Protein AF-A0A9E2MQ10-F1 (afdb_monomer_lite)

Radius of gyration: 10.82 Å; chains: 1; bounding box: 30×17×23 Å

Sequence (56 aa):
MQTTPPLDYQELRSISPQAARQAILQILQANHGKVATTARMLNITRATVSVWATRL

pLDDT: mean 79.08, std 13.24, range [36.69, 90.56]

Structure (mmCIF, N/CA/C/O backbone):
data_AF-A0A9E2MQ10-F1
#
_entry.id   AF-A0A9E2MQ10-F1
#
loop_
_atom_site.group_PDB
_atom_site.id
_atom_site.type_symbol
_atom_site.label_atom_id
_atom_site.label_alt_id
_atom_site.label_comp_id
_atom_site.label_asym_id
_atom_site.label_entity_id
_atom_site.label_seq_id
_atom_site.pdbx_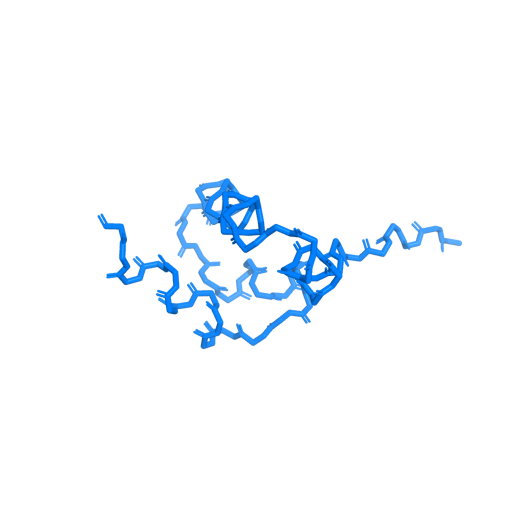PDB_ins_code
_atom_site.Cartn_x
_atom_site.Cartn_y
_atom_site.Cartn_z
_atom_site.occupancy
_atom_site.B_iso_or_equiv
_atom_site.auth_seq_id
_atom_site.auth_comp_id
_atom_site.auth_asym_id
_atom_site.auth_atom_id
_atom_site.pdbx_PDB_model_num
ATOM 1 N N . MET A 1 1 ? 20.703 -1.454 14.002 1.00 37.78 1 MET A N 1
ATOM 2 C CA . MET A 1 1 ? 20.058 -0.954 12.771 1.00 37.78 1 MET A CA 1
ATOM 3 C C . MET A 1 1 ? 18.582 -0.786 13.074 1.00 37.78 1 MET A C 1
ATOM 5 O O . MET A 1 1 ? 17.904 -1.785 13.262 1.00 37.78 1 MET A O 1
ATOM 9 N N . GLN A 1 2 ? 18.115 0.448 13.264 1.00 36.69 2 GLN A N 1
ATOM 10 C CA . GLN A 1 2 ? 16.697 0.713 13.510 1.00 36.69 2 GLN A CA 1
ATOM 11 C C . GLN A 1 2 ? 15.976 0.665 12.163 1.00 36.69 2 GLN A C 1
ATOM 13 O O . GLN A 1 2 ? 15.945 1.646 11.428 1.00 36.69 2 GLN A O 1
ATOM 18 N N . THR A 1 3 ? 15.449 -0.501 11.804 1.00 45.22 3 THR A N 1
ATOM 19 C CA . THR A 1 3 ? 14.417 -0.593 10.775 1.00 45.22 3 THR A CA 1
ATOM 20 C C . THR A 1 3 ? 13.167 0.027 11.379 1.00 45.22 3 THR A C 1
ATOM 22 O O . THR A 1 3 ? 12.484 -0.621 12.170 1.00 45.22 3 THR A O 1
ATOM 25 N N . THR A 1 4 ? 12.905 1.302 11.084 1.00 52.00 4 THR A N 1
ATOM 26 C CA . THR A 1 4 ? 11.581 1.898 11.285 1.00 52.00 4 THR A CA 1
ATOM 27 C C . THR A 1 4 ? 10.569 0.887 10.749 1.00 52.00 4 THR A C 1
ATOM 29 O O . THR A 1 4 ? 10.697 0.517 9.577 1.00 52.00 4 THR A O 1
ATOM 32 N N . PRO A 1 5 ? 9.660 0.343 11.580 1.00 54.06 5 PRO A N 1
ATOM 33 C CA . PRO A 1 5 ? 8.738 -0.671 11.103 1.00 54.06 5 PRO A CA 1
ATOM 34 C C . PRO A 1 5 ? 8.001 -0.076 9.899 1.00 54.06 5 PRO A C 1
ATOM 36 O O . PRO A 1 5 ? 7.551 1.074 9.989 1.00 54.06 5 PRO A O 1
ATOM 39 N N . PRO A 1 6 ? 7.962 -0.781 8.751 1.00 60.25 6 PRO A N 1
ATOM 40 C CA . PRO A 1 6 ? 7.176 -0.331 7.617 1.00 60.25 6 PRO A CA 1
ATOM 41 C C . PRO A 1 6 ? 5.776 -0.117 8.164 1.00 60.25 6 PRO A C 1
ATOM 43 O O . PRO A 1 6 ? 5.229 -1.033 8.768 1.00 60.25 6 PRO A O 1
ATOM 46 N N . LEU A 1 7 ? 5.292 1.121 8.067 1.00 63.00 7 LEU A N 1
ATOM 47 C CA . LEU A 1 7 ? 4.026 1.587 8.619 1.00 63.00 7 LEU A CA 1
ATOM 48 C C . LEU A 1 7 ? 2.991 0.454 8.546 1.00 63.00 7 LEU A C 1
ATOM 50 O O . LEU A 1 7 ? 2.590 0.087 7.439 1.00 63.00 7 LEU A O 1
ATOM 54 N N . ASP A 1 8 ? 2.663 -0.166 9.686 1.00 72.81 8 ASP A N 1
ATOM 55 C CA . ASP A 1 8 ? 1.994 -1.466 9.666 1.00 72.81 8 ASP A CA 1
ATOM 56 C C . ASP A 1 8 ? 0.575 -1.268 9.135 1.00 72.8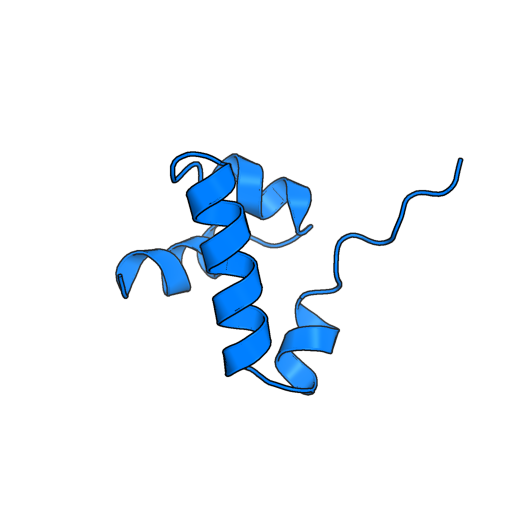1 8 ASP A C 1
ATOM 58 O O . ASP A 1 8 ? -0.299 -0.690 9.788 1.00 72.81 8 ASP A O 1
ATOM 62 N N . TYR A 1 9 ? 0.373 -1.638 7.870 1.00 72.56 9 TYR A N 1
ATOM 63 C CA . TYR A 1 9 ? -0.852 -1.318 7.148 1.00 72.56 9 TYR A CA 1
ATOM 64 C C . TYR A 1 9 ? -2.079 -1.894 7.856 1.00 72.56 9 TYR A C 1
ATOM 66 O O . TYR A 1 9 ? -3.151 -1.290 7.802 1.00 72.56 9 TYR A O 1
ATOM 74 N N . GLN A 1 10 ? -1.928 -3.047 8.514 1.00 75.38 10 GLN A N 1
ATOM 75 C CA . GLN A 1 10 ? -3.003 -3.674 9.273 1.00 75.38 10 GLN A CA 1
ATOM 76 C C . GLN A 1 10 ? -3.407 -2.826 10.479 1.00 75.38 10 GLN A C 1
ATOM 78 O O . GLN A 1 10 ? -4.598 -2.558 10.637 1.00 75.38 10 GLN A O 1
ATOM 83 N N . GLU A 1 11 ? -2.441 -2.324 11.247 1.00 76.88 11 GLU A N 1
ATOM 84 C CA . GLU A 1 11 ? -2.690 -1.430 12.383 1.00 76.88 11 GLU A CA 1
ATOM 85 C C . GLU A 1 11 ? -3.355 -0.128 11.923 1.00 76.88 11 GLU A C 1
ATOM 87 O O . GLU A 1 11 ? -4.414 0.257 12.424 1.00 76.88 11 GLU A O 1
ATOM 92 N N . LEU A 1 12 ? -2.808 0.515 10.884 1.00 76.62 12 LEU A N 1
ATOM 93 C CA . LEU A 1 12 ? -3.381 1.758 10.360 1.00 76.62 12 LEU A CA 1
ATOM 94 C C . LEU A 1 12 ? -4.800 1.563 9.820 1.00 76.62 12 LEU A C 1
ATOM 96 O O . LEU A 1 12 ? -5.662 2.422 10.009 1.00 76.62 12 LEU A O 1
ATOM 100 N N . ARG A 1 13 ? -5.052 0.441 9.136 1.00 81.56 13 ARG A N 1
ATOM 101 C CA . ARG A 1 13 ? -6.375 0.093 8.605 1.00 81.56 13 ARG A CA 1
ATOM 102 C C . ARG A 1 13 ? -7.375 -0.188 9.721 1.00 81.56 13 ARG A C 1
ATOM 104 O O . ARG A 1 13 ? -8.544 0.150 9.545 1.00 81.56 13 ARG A O 1
ATOM 111 N N . SER A 1 14 ? -6.925 -0.806 10.811 1.00 82.62 14 SER A N 1
ATOM 112 C CA . SER A 1 14 ? -7.745 -1.096 11.988 1.00 82.62 14 SER A CA 1
ATOM 113 C C . SER A 1 14 ? -8.205 0.194 12.676 1.00 82.62 14 SER A C 1
ATOM 115 O O . SER A 1 14 ? -9.370 0.317 13.041 1.00 82.62 14 SER A O 1
ATOM 117 N N . ILE A 1 15 ? -7.322 1.198 12.761 1.00 83.94 15 ILE A N 1
ATOM 118 C CA . ILE A 1 15 ? -7.627 2.508 13.357 1.00 83.94 15 ILE A CA 1
ATOM 119 C C . ILE A 1 15 ? -8.507 3.356 12.430 1.00 83.94 15 ILE A C 1
ATOM 121 O O . ILE A 1 15 ? -9.545 3.874 12.837 1.00 83.94 15 ILE A O 1
ATOM 125 N N . SER A 1 16 ? -8.081 3.546 11.178 1.00 83.81 16 SER A N 1
ATOM 126 C CA . SER A 1 16 ? -8.811 4.347 10.195 1.00 83.81 16 SER A CA 1
ATOM 127 C C . SER A 1 16 ? -8.546 3.848 8.772 1.00 83.81 16 SER A C 1
ATOM 129 O O . SER A 1 16 ? -7.491 4.122 8.184 1.00 83.81 16 SER A O 1
ATOM 131 N N . PRO A 1 17 ? -9.533 3.187 8.141 1.00 84.12 17 PRO A N 1
ATOM 132 C CA . PRO A 1 17 ? -9.412 2.715 6.764 1.00 84.12 17 PRO A CA 1
ATOM 133 C C . PRO A 1 17 ? -9.123 3.843 5.765 1.00 84.12 17 PRO A C 1
ATOM 135 O O . PRO A 1 17 ? -8.453 3.627 4.753 1.00 84.12 17 PRO A O 1
ATOM 138 N N . GLN A 1 18 ? -9.628 5.049 6.040 1.00 86.06 18 GLN A N 1
ATOM 139 C CA . GLN A 1 18 ? -9.435 6.224 5.193 1.00 86.06 18 GLN A CA 1
ATOM 140 C C . GLN A 1 18 ? -8.007 6.767 5.302 1.00 86.06 18 GLN A C 1
ATOM 142 O O . GLN A 1 18 ? -7.383 7.024 4.271 1.00 86.06 18 GLN A O 1
ATOM 147 N N . ALA A 1 19 ? -7.460 6.870 6.519 1.00 83.88 19 ALA A N 1
ATOM 148 C CA . ALA A 1 19 ? -6.081 7.310 6.727 1.00 83.88 19 ALA A CA 1
ATOM 149 C C . ALA A 1 19 ? -5.080 6.329 6.095 1.00 83.88 19 ALA A C 1
ATOM 151 O O . ALA A 1 19 ? -4.173 6.745 5.373 1.00 83.88 19 ALA A O 1
ATOM 152 N N . ALA A 1 20 ? -5.305 5.021 6.266 1.00 85.00 20 ALA A N 1
ATOM 153 C CA . ALA A 1 20 ? -4.488 3.979 5.644 1.00 85.00 20 ALA A CA 1
ATOM 154 C C . ALA A 1 20 ? -4.493 4.076 4.110 1.00 85.00 20 ALA A C 1
ATOM 156 O O . ALA A 1 20 ? -3.456 3.930 3.460 1.00 85.00 20 ALA A O 1
ATOM 157 N N . ARG A 1 21 ? -5.659 4.368 3.515 1.00 85.44 21 ARG A N 1
ATOM 158 C CA . ARG A 1 21 ? -5.773 4.603 2.072 1.00 85.44 21 ARG A CA 1
ATOM 159 C C . ARG A 1 21 ? -4.975 5.833 1.645 1.00 85.44 21 ARG A C 1
ATOM 161 O O . ARG A 1 21 ? -4.242 5.748 0.665 1.00 85.44 21 ARG A O 1
ATOM 168 N N . GLN A 1 22 ? -5.104 6.956 2.350 1.00 88.06 22 GLN A N 1
ATOM 169 C CA . GLN A 1 22 ? -4.371 8.173 1.994 1.00 88.06 22 GLN A CA 1
ATOM 170 C C . GLN A 1 22 ? -2.856 7.976 2.076 1.00 88.06 22 GLN A C 1
ATOM 172 O O . GLN A 1 22 ? -2.156 8.383 1.153 1.00 88.06 22 GLN A O 1
ATOM 177 N N . ALA A 1 23 ? -2.362 7.276 3.098 1.00 85.88 23 ALA A N 1
ATOM 178 C CA . ALA A 1 23 ? -0.946 6.937 3.212 1.00 85.88 23 ALA A CA 1
ATOM 179 C C . ALA A 1 23 ? -0.451 6.114 2.007 1.00 85.88 23 ALA A C 1
ATOM 181 O O . ALA A 1 23 ? 0.558 6.463 1.394 1.00 85.88 23 ALA A O 1
ATOM 182 N N . ILE A 1 24 ? -1.194 5.072 1.601 1.00 85.69 24 ILE A N 1
ATOM 183 C CA . ILE A 1 24 ? -0.863 4.286 0.398 1.00 85.69 24 ILE A CA 1
ATOM 184 C C . ILE A 1 24 ? -0.827 5.174 -0.844 1.00 85.69 24 ILE A C 1
ATOM 186 O O . ILE A 1 24 ? 0.103 5.062 -1.637 1.00 85.69 24 ILE A O 1
ATOM 190 N N . LEU A 1 25 ? -1.827 6.039 -1.029 1.00 87.50 25 LEU A N 1
ATOM 191 C CA . LEU A 1 25 ? -1.925 6.894 -2.212 1.00 87.50 25 LEU A CA 1
ATOM 192 C C . LEU A 1 25 ? -0.786 7.917 -2.280 1.00 87.50 25 LEU A C 1
ATOM 194 O O . LEU A 1 25 ? -0.218 8.106 -3.352 1.00 87.50 25 LEU A O 1
ATOM 198 N N . GLN A 1 26 ? -0.404 8.519 -1.151 1.00 88.75 26 GLN A N 1
ATOM 199 C CA . GLN A 1 26 ? 0.737 9.436 -1.081 1.00 88.75 26 GLN A CA 1
ATOM 200 C C . GLN A 1 26 ? 2.044 8.729 -1.447 1.00 88.75 26 GLN A C 1
ATOM 202 O O . GLN A 1 26 ? 2.815 9.221 -2.269 1.00 88.75 26 GLN A O 1
ATOM 207 N N . ILE A 1 27 ? 2.269 7.531 -0.903 1.00 86.75 27 ILE A N 1
ATOM 208 C CA . ILE A 1 27 ? 3.465 6.739 -1.209 1.00 86.75 27 ILE A CA 1
ATOM 209 C C . ILE A 1 27 ? 3.438 6.265 -2.666 1.00 86.75 27 ILE A C 1
ATOM 211 O O . ILE A 1 27 ? 4.478 6.228 -3.321 1.00 86.75 27 ILE A O 1
ATOM 215 N N . LEU A 1 28 ? 2.269 5.912 -3.202 1.00 88.19 28 LEU A N 1
ATOM 216 C CA . LEU A 1 28 ? 2.110 5.520 -4.600 1.00 88.19 28 LEU A CA 1
ATOM 217 C C . LEU A 1 28 ? 2.426 6.684 -5.546 1.00 88.19 28 LEU A C 1
ATOM 219 O O . LEU A 1 28 ? 3.152 6.483 -6.519 1.00 88.19 28 LEU A O 1
ATOM 223 N N . GLN A 1 29 ? 1.945 7.893 -5.244 1.00 88.88 29 GLN A N 1
ATOM 224 C CA . GLN A 1 29 ? 2.278 9.106 -5.995 1.00 88.88 29 GLN A CA 1
ATOM 225 C C . GLN A 1 29 ? 3.774 9.423 -5.920 1.00 88.88 29 GLN A C 1
ATOM 227 O O . GLN A 1 29 ? 4.399 9.625 -6.959 1.00 88.88 29 GLN A O 1
ATOM 232 N N . ALA A 1 30 ? 4.372 9.365 -4.726 1.00 89.12 30 ALA A N 1
ATOM 233 C CA . ALA A 1 30 ? 5.812 9.558 -4.538 1.00 89.12 30 ALA A CA 1
ATOM 234 C C . ALA A 1 30 ? 6.656 8.524 -5.310 1.00 89.12 30 ALA A C 1
ATOM 236 O O . ALA A 1 30 ? 7.762 8.814 -5.754 1.00 89.12 30 ALA A O 1
ATOM 237 N N . ASN A 1 31 ? 6.119 7.319 -5.522 1.00 89.25 31 ASN A N 1
ATOM 238 C CA . ASN A 1 31 ? 6.741 6.260 -6.316 1.00 89.25 31 ASN A CA 1
ATOM 239 C C . ASN A 1 31 ? 6.343 6.286 -7.804 1.00 89.25 31 ASN A C 1
ATOM 241 O O . ASN A 1 31 ? 6.570 5.298 -8.507 1.00 89.25 31 ASN A O 1
ATOM 245 N N . HIS A 1 32 ? 5.753 7.376 -8.305 1.00 87.31 32 HIS A N 1
ATOM 246 C CA . HIS A 1 32 ? 5.315 7.523 -9.700 1.00 87.31 32 HIS A CA 1
ATOM 247 C C . HIS A 1 32 ? 4.351 6.413 -10.165 1.00 87.31 32 HIS A C 1
ATOM 249 O O . HIS A 1 32 ? 4.443 5.921 -11.288 1.00 87.31 32 HIS A O 1
ATOM 255 N N . GLY A 1 33 ? 3.458 5.951 -9.286 1.00 85.25 33 GLY A N 1
ATOM 256 C CA . GLY A 1 33 ? 2.492 4.897 -9.606 1.00 85.25 33 GLY A CA 1
ATOM 257 C C . GLY A 1 33 ? 3.065 3.474 -9.595 1.00 85.25 33 GLY A C 1
ATOM 258 O O . GLY A 1 33 ? 2.376 2.531 -9.984 1.00 85.25 33 GLY A O 1
ATOM 259 N N . LYS A 1 34 ? 4.309 3.26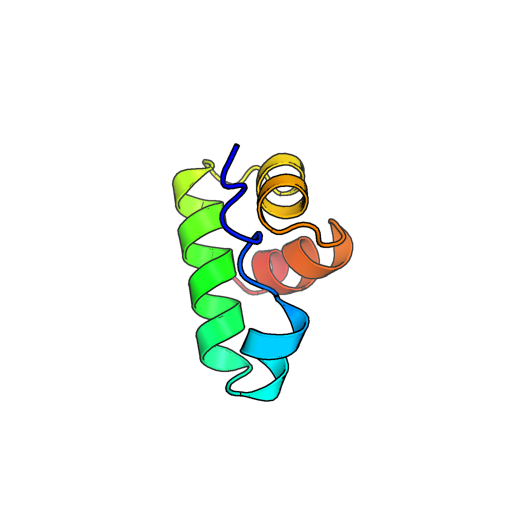6 -9.136 1.00 90.56 34 LYS A N 1
ATOM 260 C CA . LYS A 1 34 ? 4.940 1.935 -9.089 1.00 90.56 34 LYS A CA 1
ATOM 261 C C . LYS A 1 34 ? 4.385 1.068 -7.953 1.00 90.56 34 LYS A C 1
ATOM 263 O O . LYS A 1 34 ? 4.993 0.932 -6.893 1.00 90.56 34 LYS A O 1
ATOM 268 N N . VAL A 1 35 ? 3.277 0.379 -8.233 1.00 89.31 35 VAL A N 1
ATOM 269 C CA . VAL A 1 35 ? 2.567 -0.544 -7.320 1.00 89.31 35 VAL A CA 1
ATOM 270 C C . VAL A 1 35 ? 3.501 -1.551 -6.634 1.00 89.31 35 VAL A C 1
ATOM 272 O O . VAL A 1 35 ? 3.404 -1.773 -5.430 1.00 89.31 35 VAL A O 1
ATOM 275 N N . ALA A 1 36 ? 4.426 -2.159 -7.383 1.00 89.94 36 ALA A N 1
ATOM 276 C CA . ALA A 1 36 ? 5.351 -3.164 -6.854 1.00 89.94 36 ALA A CA 1
ATOM 277 C C . ALA A 1 36 ? 6.325 -2.595 -5.810 1.00 89.94 36 ALA A C 1
ATOM 279 O O . ALA A 1 36 ? 6.637 -3.266 -4.825 1.00 89.94 36 ALA A O 1
ATOM 280 N N . THR A 1 37 ? 6.795 -1.367 -6.031 1.00 88.81 37 THR A N 1
ATOM 281 C CA . THR A 1 37 ? 7.704 -0.665 -5.122 1.00 88.81 37 THR A CA 1
ATOM 282 C C . THR A 1 37 ? 6.962 -0.254 -3.859 1.00 88.81 37 THR A C 1
ATOM 284 O O . THR A 1 37 ? 7.407 -0.578 -2.763 1.00 88.81 37 THR A O 1
ATOM 287 N N . THR A 1 38 ? 5.780 0.350 -4.004 1.00 88.62 38 THR A N 1
ATOM 288 C CA . THR A 1 38 ? 4.917 0.740 -2.879 1.00 88.62 38 THR A CA 1
ATOM 289 C C . THR A 1 38 ? 4.540 -0.454 -2.003 1.00 88.62 38 THR A C 1
ATOM 291 O O . THR A 1 38 ? 4.629 -0.369 -0.783 1.00 88.62 38 THR A O 1
ATOM 294 N N . ALA A 1 39 ? 4.195 -1.593 -2.610 1.00 87.75 39 ALA A N 1
ATOM 295 C CA . ALA A 1 39 ? 3.877 -2.824 -1.890 1.00 87.75 39 ALA A CA 1
ATOM 296 C C . ALA A 1 39 ? 5.063 -3.339 -1.053 1.00 87.75 39 ALA A C 1
ATOM 298 O O . ALA A 1 39 ? 4.880 -3.711 0.101 1.00 87.75 39 ALA A O 1
ATOM 299 N N . ARG A 1 40 ? 6.288 -3.298 -1.600 1.00 87.38 40 ARG A N 1
ATOM 300 C CA . ARG A 1 40 ? 7.507 -3.666 -0.858 1.00 87.38 40 ARG A CA 1
ATOM 301 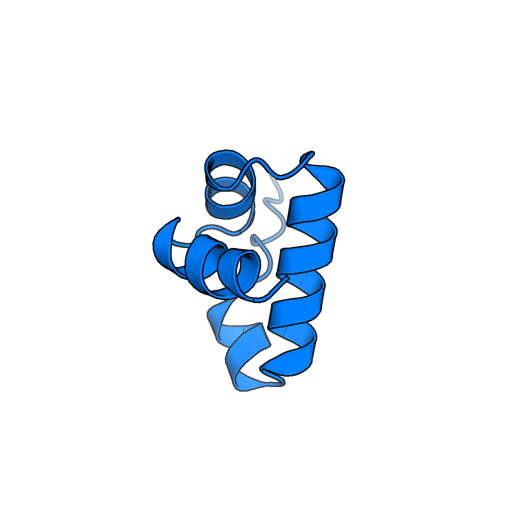C C . ARG A 1 40 ? 7.812 -2.703 0.284 1.00 87.38 40 ARG A C 1
ATOM 303 O O . ARG A 1 40 ? 8.151 -3.163 1.365 1.00 87.38 40 ARG A O 1
ATOM 310 N N . MET A 1 41 ? 7.683 -1.395 0.057 1.00 83.75 41 MET A N 1
ATOM 311 C CA . MET A 1 41 ? 7.949 -0.384 1.090 1.00 83.75 41 MET A CA 1
ATOM 312 C C . MET A 1 41 ? 6.984 -0.492 2.273 1.00 83.75 41 MET A C 1
ATOM 314 O O . MET A 1 41 ? 7.376 -0.252 3.408 1.00 83.75 41 MET A O 1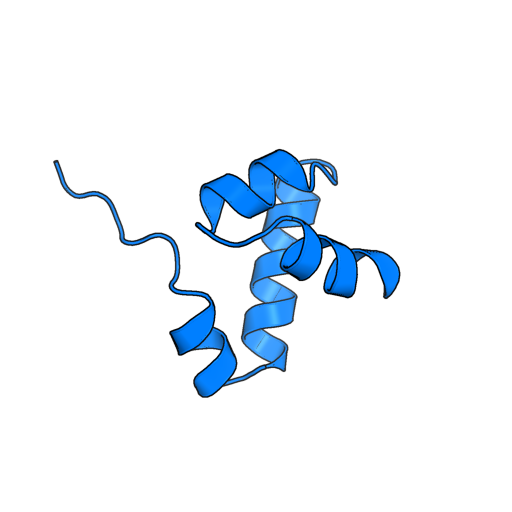
ATOM 318 N N . LEU A 1 42 ? 5.735 -0.864 1.999 1.00 78.69 42 LEU A N 1
ATOM 319 C CA . LEU A 1 42 ? 4.684 -1.025 3.002 1.00 78.69 42 LEU A CA 1
ATOM 320 C C . LEU A 1 42 ? 4.555 -2.458 3.531 1.00 78.69 42 LEU A C 1
ATOM 322 O O . LEU A 1 42 ? 3.671 -2.721 4.335 1.00 78.69 42 LEU A O 1
ATOM 326 N N . ASN A 1 43 ? 5.402 -3.382 3.070 1.00 83.00 43 ASN A N 1
ATOM 327 C CA . ASN A 1 43 ? 5.336 -4.805 3.406 1.00 83.00 43 ASN A CA 1
ATOM 328 C C . ASN A 1 43 ? 3.931 -5.426 3.212 1.00 83.00 43 ASN A C 1
ATOM 330 O O . ASN A 1 43 ? 3.470 -6.241 4.007 1.00 83.00 43 ASN A O 1
ATOM 334 N N . ILE A 1 44 ? 3.237 -5.035 2.139 1.00 84.38 44 ILE A N 1
ATOM 335 C CA . ILE A 1 44 ? 1.900 -5.531 1.776 1.00 84.38 44 ILE A CA 1
ATOM 336 C C . ILE A 1 44 ? 1.903 -6.192 0.401 1.00 84.38 44 ILE A C 1
ATOM 338 O O . ILE A 1 44 ? 2.845 -6.084 -0.384 1.00 84.38 44 ILE A O 1
ATOM 342 N N . THR A 1 45 ? 0.807 -6.871 0.068 1.00 88.25 45 THR A N 1
ATOM 343 C CA . THR A 1 45 ? 0.640 -7.452 -1.263 1.00 88.25 45 THR A CA 1
ATOM 344 C C . THR A 1 45 ? 0.353 -6.373 -2.308 1.00 88.25 45 THR A C 1
ATOM 346 O O . THR A 1 45 ? -0.274 -5.342 -2.047 1.00 88.25 45 THR A O 1
ATOM 349 N N . ARG A 1 46 ? 0.772 -6.643 -3.549 1.00 88.62 46 ARG A N 1
ATOM 350 C CA . ARG A 1 46 ? 0.450 -5.785 -4.700 1.00 88.62 46 ARG A CA 1
ATOM 351 C C . ARG A 1 46 ? -1.056 -5.671 -4.907 1.00 88.62 46 ARG A C 1
ATOM 353 O O . ARG A 1 46 ? -1.516 -4.598 -5.256 1.00 88.62 46 ARG A O 1
ATOM 360 N N . ALA A 1 47 ? -1.804 -6.743 -4.636 1.00 87.06 47 ALA A N 1
ATOM 361 C CA . ALA A 1 47 ? -3.261 -6.762 -4.725 1.00 87.06 47 ALA A CA 1
ATOM 362 C C . ALA A 1 47 ? -3.898 -5.700 -3.820 1.00 87.06 47 ALA A C 1
ATOM 364 O O . ALA A 1 47 ? -4.779 -4.971 -4.269 1.00 87.06 47 ALA A O 1
ATOM 365 N N . THR A 1 48 ? -3.396 -5.551 -2.588 1.00 84.44 48 THR A N 1
ATOM 366 C CA . THR A 1 48 ? -3.846 -4.494 -1.680 1.00 84.44 48 THR A CA 1
ATOM 367 C C . THR A 1 48 ? -3.618 -3.123 -2.300 1.00 84.44 48 THR A C 1
ATOM 369 O O . THR A 1 48 ? -4.554 -2.341 -2.372 1.00 84.44 48 THR A O 1
ATOM 372 N N . VAL A 1 49 ? -2.420 -2.831 -2.811 1.00 85.88 49 VAL A N 1
ATOM 373 C CA . VAL A 1 49 ? -2.126 -1.535 -3.452 1.00 85.88 49 VAL A CA 1
ATOM 374 C C . VAL A 1 49 ? -2.978 -1.319 -4.711 1.00 85.88 49 VAL A C 1
ATOM 376 O O . VAL A 1 49 ? -3.542 -0.240 -4.887 1.00 85.88 49 VAL A O 1
ATOM 379 N N . SER A 1 50 ? -3.131 -2.343 -5.553 1.00 84.81 50 SER A N 1
ATOM 380 C CA . SER A 1 50 ? -3.937 -2.307 -6.778 1.00 84.81 50 SER A CA 1
ATOM 381 C C . SER A 1 50 ? -5.407 -2.005 -6.501 1.00 84.81 50 SER A C 1
ATOM 383 O O . SER A 1 50 ? -5.975 -1.164 -7.184 1.00 84.81 50 SER A O 1
ATOM 385 N N . VAL A 1 51 ? -6.005 -2.597 -5.461 1.00 84.25 51 VAL A N 1
ATOM 386 C CA . VAL A 1 51 ? -7.391 -2.305 -5.046 1.00 84.25 51 VAL A CA 1
ATOM 387 C C . VAL A 1 51 ? -7.620 -0.808 -4.807 1.00 84.25 51 VAL A C 1
ATOM 389 O O . VAL A 1 51 ? -8.695 -0.288 -5.112 1.00 84.25 51 VAL A O 1
ATOM 392 N N . TRP A 1 52 ? -6.621 -0.101 -4.277 1.00 75.06 52 TRP A N 1
ATOM 393 C CA . TRP A 1 52 ? -6.719 1.338 -4.015 1.00 75.06 52 TRP A CA 1
ATOM 394 C C . TRP A 1 52 ? -6.357 2.187 -5.231 1.00 75.06 52 TRP A C 1
ATOM 396 O O . TRP A 1 52 ? -6.953 3.248 -5.410 1.00 75.06 52 TRP A O 1
ATOM 406 N N . ALA A 1 53 ? -5.428 1.714 -6.064 1.00 75.69 53 ALA A N 1
ATOM 407 C CA . ALA A 1 53 ? -5.024 2.377 -7.300 1.00 75.69 53 ALA A CA 1
ATOM 408 C C . ALA A 1 53 ? -6.131 2.359 -8.368 1.00 75.69 53 ALA A C 1
ATOM 410 O O . ALA A 1 53 ? -6.291 3.337 -9.082 1.00 75.69 53 ALA A O 1
ATOM 411 N N . THR A 1 54 ? -6.937 1.293 -8.448 1.00 73.56 54 THR A N 1
ATOM 412 C CA . THR A 1 54 ? -8.056 1.164 -9.408 1.00 73.56 54 THR A CA 1
ATOM 413 C C . THR A 1 54 ? -9.248 2.080 -9.085 1.00 73.56 54 THR A C 1
ATOM 415 O O . THR A 1 54 ? -10.199 2.153 -9.853 1.00 73.56 54 THR A O 1
ATOM 418 N N . ARG A 1 55 ? -9.227 2.775 -7.941 1.00 60.72 55 ARG A N 1
ATOM 419 C CA . ARG A 1 55 ? -10.266 3.729 -7.512 1.00 60.72 55 ARG A CA 1
ATOM 420 C C . ARG A 1 55 ? -9.776 5.186 -7.495 1.00 60.72 55 ARG A C 1
ATOM 422 O O . ARG A 1 55 ? -10.364 5.996 -6.772 1.00 60.72 55 ARG A O 1
ATOM 429 N N . LEU A 1 56 ? -8.667 5.469 -8.181 1.00 57.78 56 LEU A N 1
ATOM 430 C CA . LEU A 1 56 ? -8.252 6.810 -8.612 1.00 57.7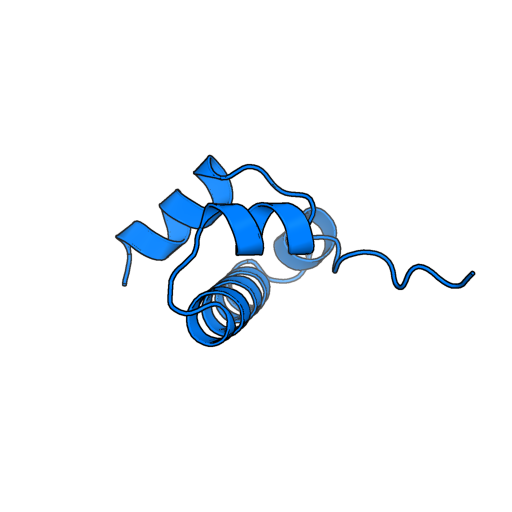8 56 LEU A CA 1
ATOM 431 C C . LEU A 1 56 ? -8.874 7.097 -9.979 1.00 57.78 56 LEU A C 1
ATOM 433 O O . LEU A 1 56 ? -9.257 8.264 -10.185 1.00 57.78 56 LEU A O 1
#

Foldseek 3Di:
DDPPQLPALVVVCVVPVVRSLVVLVVVCVVVVNPLVVSCVSNVHDSVVSVVSVVVD

Secondary structure (DSSP, 8-state):
--------HHHHHHH-HHHHHHHHHHHHHHTTT-HHHHHHHTT--HHHHHHHHTT-